Protein AF-A0A946ENV7-F1 (afdb_monomer)

pLDDT: mean 87.26, std 11.09, range [54.0, 96.31]

Foldseek 3Di:
DEEEEAEDLPPVSVVVCVVVVVVVYAYAYDYPDPVSVVVVVVPDVHD

Secondary structure (DSSP, 8-state):
--EEEEE--SHHHHHHHHHHHHTT-EEEEE-S-HHHHHHHHTTS---

Solvent-accessible surface area (backbone atoms only — not comparable to full-atom values): 2842 Å² total; per-residue (Å²): 123,54,81,46,79,43,81,42,68,51,75,68,41,46,55,51,48,54,54,45,40,74,74,57,30,50,54,31,70,43,61,91,52,65,74,58,52,58,62,42,54,81,73,39,104,56,93

Nearest PDB structures (foldseek):
  6s2j-assembly1_A  TM=8.164E-01  e=5.345E-02  Bacillus subtilis subsp. subtilis str. 168
  6s5e-assembly1_E-4  TM=7.986E-01  e=1.045E-01  Bacillus subtilis subsp. subtilis str. 168
  6s5d-assembly1_B-2  TM=8.657E-01  e=1.896E-01  Bacillus subtilis subsp. subtilis str. 168
  8jyt-assembly2_D-2  TM=8.239E-01  e=2.371E-01  synthetic construct
  4d3d-assembly1_B  TM=8.222E-01  e=4.635E-01  Bacillus cereus

Structure (mmCIF, N/CA/C/O backbone):
data_AF-A0A946ENV7-F1
#
_entry.id   AF-A0A946ENV7-F1
#
loop_
_atom_site.group_PDB
_atom_site.id
_atom_site.type_symbol
_atom_site.label_atom_id
_atom_site.label_alt_id
_atom_site.label_comp_id
_atom_site.label_asym_id
_atom_site.label_entity_id
_atom_site.label_seq_id
_atom_site.pdbx_PDB_ins_code
_atom_site.Cartn_x
_atom_site.Cartn_y
_atom_site.Cartn_z
_atom_site.occupancy
_atom_site.B_iso_or_equiv
_atom_site.auth_seq_id
_atom_site.auth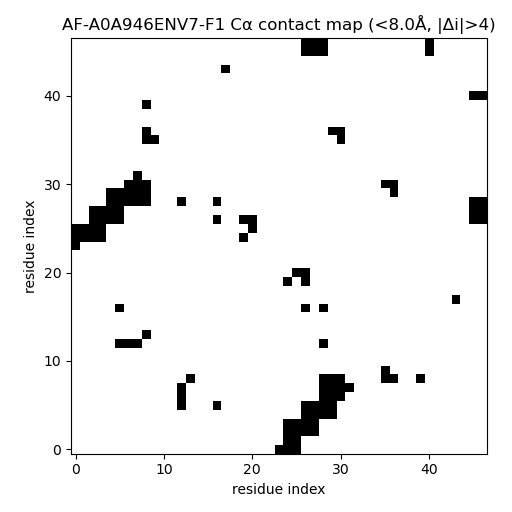_comp_id
_atom_site.auth_asym_id
_atom_site.auth_atom_id
_atom_site.pdbx_PDB_model_num
ATOM 1 N N . MET A 1 1 ? -12.952 7.286 9.157 1.00 86.56 1 MET A N 1
ATOM 2 C CA . MET A 1 1 ? -12.973 6.442 7.942 1.00 86.56 1 MET A CA 1
ATOM 3 C C . MET A 1 1 ? -12.607 7.301 6.742 1.00 86.56 1 MET A C 1
ATOM 5 O O . MET A 1 1 ? -13.339 8.239 6.447 1.00 86.56 1 MET A O 1
ATOM 9 N N . LEU A 1 2 ? -11.478 7.010 6.090 1.00 96.31 2 LEU A N 1
ATOM 10 C CA . LEU A 1 2 ? -10.962 7.752 4.931 1.00 96.31 2 LEU A CA 1
ATOM 11 C C . LEU A 1 2 ? -10.764 6.824 3.723 1.00 96.31 2 LEU A C 1
ATOM 13 O O . LEU A 1 2 ? -10.771 5.600 3.870 1.00 96.31 2 LEU A O 1
ATOM 17 N N . ARG A 1 3 ? -10.592 7.424 2.539 1.00 96.00 3 ARG A N 1
ATOM 18 C CA . ARG A 1 3 ? -10.085 6.762 1.329 1.00 96.00 3 ARG A CA 1
ATOM 19 C C . ARG A 1 3 ? -8.689 7.298 1.047 1.00 96.00 3 ARG A C 1
ATOM 21 O O . ARG A 1 3 ? -8.537 8.509 0.912 1.00 96.00 3 ARG A O 1
ATOM 28 N N . ILE A 1 4 ? -7.703 6.412 1.001 1.00 96.12 4 ILE A N 1
ATOM 29 C CA . ILE A 1 4 ? -6.286 6.768 0.918 1.00 96.12 4 ILE A CA 1
ATOM 30 C C . ILE A 1 4 ? -5.674 6.026 -0.267 1.00 96.12 4 ILE A C 1
ATOM 32 O O . ILE A 1 4 ? -5.898 4.828 -0.431 1.00 96.12 4 ILE A O 1
ATOM 36 N N . VAL A 1 5 ? -4.912 6.750 -1.085 1.00 95.88 5 VAL A N 1
ATOM 37 C CA . VAL A 1 5 ? -4.125 6.179 -2.180 1.00 95.88 5 VAL A CA 1
ATOM 38 C C . VAL A 1 5 ? -2.659 6.212 -1.777 1.00 95.88 5 VAL A C 1
ATOM 40 O O . VAL A 1 5 ? -2.152 7.266 -1.390 1.00 95.88 5 VAL A O 1
ATOM 43 N N . ILE A 1 6 ? -1.991 5.067 -1.866 1.00 94.31 6 ILE A N 1
ATOM 44 C CA . ILE A 1 6 ? -0.552 4.932 -1.640 1.00 94.31 6 ILE A CA 1
ATOM 45 C C . ILE A 1 6 ? 0.105 4.645 -2.988 1.00 94.31 6 ILE A C 1
ATOM 47 O O . ILE A 1 6 ? -0.269 3.700 -3.678 1.00 94.31 6 ILE A O 1
ATOM 51 N N . VAL A 1 7 ? 1.078 5.475 -3.364 1.00 9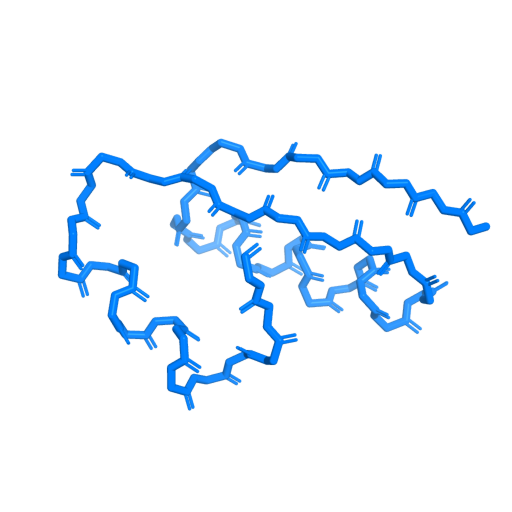4.81 7 VAL A N 1
ATOM 52 C CA . VAL A 1 7 ? 1.880 5.292 -4.580 1.00 94.81 7 VAL A CA 1
ATOM 53 C C . VAL A 1 7 ? 3.243 4.751 -4.164 1.00 94.81 7 VAL A C 1
ATOM 55 O O . VAL A 1 7 ? 3.995 5.438 -3.472 1.00 94.81 7 VAL A O 1
ATOM 58 N N . GLY A 1 8 ? 3.534 3.516 -4.563 1.00 93.44 8 GLY A N 1
ATOM 59 C CA . GLY A 1 8 ? 4.693 2.741 -4.133 1.00 93.44 8 GLY A CA 1
ATOM 60 C C . GLY A 1 8 ? 4.293 1.617 -3.180 1.00 93.44 8 GLY A C 1
ATOM 61 O O . GLY A 1 8 ? 3.928 1.851 -2.029 1.00 93.44 8 GLY A O 1
ATOM 62 N N . ALA A 1 9 ? 4.420 0.385 -3.653 1.00 91.56 9 ALA A N 1
ATOM 63 C CA . ALA A 1 9 ? 4.071 -0.850 -2.972 1.00 91.56 9 ALA A CA 1
ATOM 64 C C . AL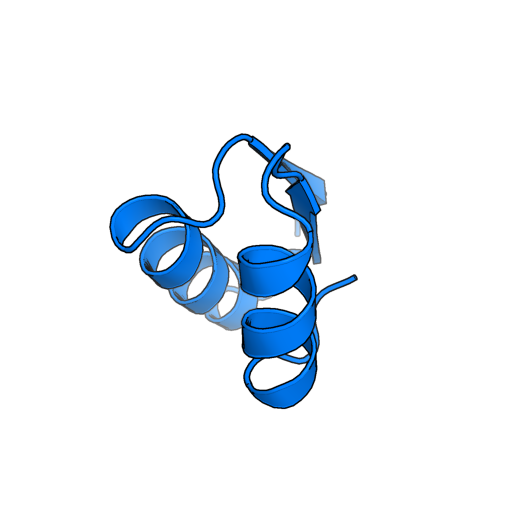A A 1 9 ? 5.308 -1.569 -2.395 1.00 91.56 9 ALA A C 1
ATOM 66 O O . ALA A 1 9 ? 5.274 -2.744 -2.049 1.00 91.56 9 ALA A O 1
ATOM 67 N N . GLY A 1 10 ? 6.418 -0.845 -2.229 1.00 90.06 10 GLY A N 1
ATOM 68 C CA . GLY A 1 10 ? 7.574 -1.316 -1.468 1.00 90.06 10 GLY A CA 1
ATOM 69 C C . GLY A 1 10 ? 7.275 -1.500 0.028 1.00 90.06 10 GLY A C 1
ATOM 70 O O . GLY A 1 10 ? 6.167 -1.266 0.510 1.00 90.06 10 GLY A O 1
ATOM 71 N N . VAL A 1 11 ? 8.303 -1.865 0.799 1.00 90.69 11 VAL A N 1
ATOM 72 C CA . VAL A 1 11 ? 8.183 -2.239 2.226 1.00 90.69 11 VAL A CA 1
ATOM 73 C C . VAL A 1 11 ? 7.425 -1.200 3.060 1.00 90.69 11 VAL A C 1
ATOM 75 O O . VAL A 1 11 ? 6.536 -1.551 3.833 1.00 90.69 11 VAL A O 1
ATOM 78 N N . VAL A 1 12 ? 7.750 0.085 2.889 1.00 94.00 12 VAL A N 1
ATOM 79 C CA . VAL A 1 12 ? 7.109 1.175 3.642 1.00 94.00 12 VAL A CA 1
ATOM 80 C C . VAL A 1 12 ? 5.642 1.342 3.244 1.00 94.00 12 VAL A C 1
ATOM 82 O O . VAL A 1 12 ? 4.791 1.493 4.117 1.00 94.00 12 VAL A O 1
ATOM 85 N N . GLY A 1 13 ? 5.342 1.293 1.942 1.00 93.31 13 GLY A N 1
ATOM 86 C CA . GLY A 1 13 ? 3.984 1.457 1.425 1.00 93.31 13 GLY A CA 1
ATOM 87 C C . GLY A 1 13 ? 3.047 0.351 1.904 1.00 93.31 13 GLY A C 1
ATOM 88 O O . GLY A 1 13 ? 1.952 0.644 2.381 1.00 93.31 13 GLY A O 1
ATOM 89 N N . ILE A 1 14 ? 3.520 -0.899 1.881 1.00 92.06 14 ILE A N 1
ATOM 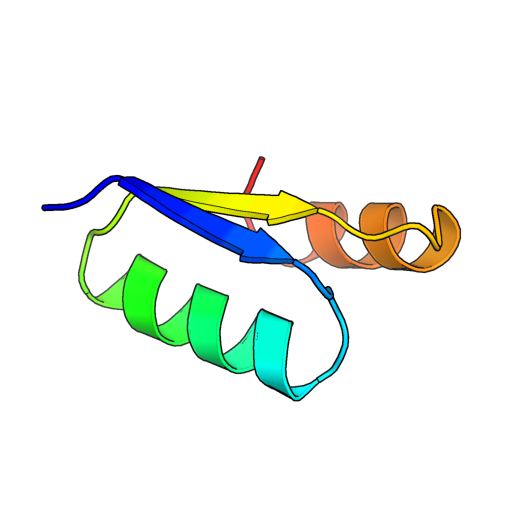90 C CA . ILE A 1 14 ? 2.797 -2.057 2.424 1.00 92.06 14 ILE A CA 1
ATOM 91 C C . ILE A 1 14 ? 2.526 -1.884 3.918 1.00 92.06 14 ILE A C 1
ATOM 93 O O . ILE A 1 14 ? 1.381 -1.985 4.351 1.00 92.06 14 ILE A O 1
ATOM 97 N N . HIS A 1 15 ? 3.560 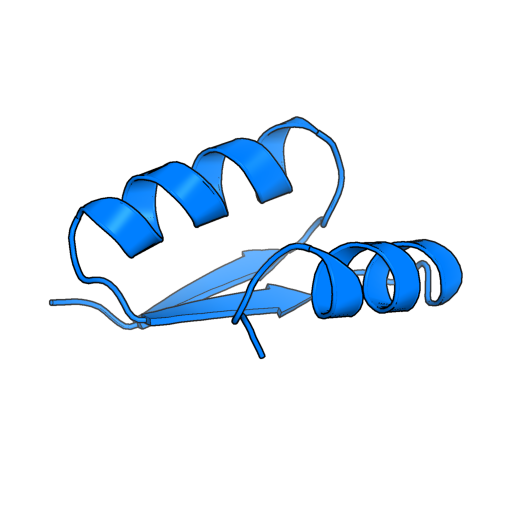-1.594 4.710 1.00 93.44 15 HIS A N 1
ATOM 98 C CA . HIS A 1 15 ? 3.405 -1.518 6.162 1.00 93.44 15 HIS A CA 1
ATOM 99 C C . HIS A 1 15 ? 2.455 -0.385 6.580 1.00 93.44 15 HIS A C 1
ATOM 101 O O . HIS A 1 15 ? 1.668 -0.515 7.520 1.00 93.44 15 HIS A O 1
ATOM 107 N N . LEU A 1 16 ? 2.487 0.730 5.844 1.00 94.62 16 LEU A N 1
ATOM 108 C CA . LEU A 1 16 ? 1.548 1.828 6.033 1.00 94.62 16 LEU A CA 1
ATOM 109 C C . LEU A 1 16 ? 0.115 1.416 5.664 1.00 94.62 16 LEU A C 1
ATOM 111 O O . LEU A 1 16 ? -0.814 1.723 6.413 1.00 94.62 16 LEU A O 1
ATOM 115 N N . ALA A 1 17 ? -0.067 0.707 4.546 1.00 93.88 17 ALA A N 1
ATOM 116 C CA . ALA A 1 17 ? -1.370 0.207 4.118 1.00 93.88 17 ALA A CA 1
ATOM 117 C C . ALA A 1 17 ? -1.985 -0.757 5.144 1.00 93.88 17 ALA A C 1
ATOM 119 O O . ALA A 1 17 ? -3.151 -0.596 5.501 1.00 93.88 17 ALA A O 1
ATOM 120 N N . GLU A 1 18 ? -1.197 -1.704 5.663 1.00 92.81 18 GLU A N 1
ATOM 121 C CA . GLU A 1 18 ? -1.611 -2.659 6.700 1.00 92.81 18 GLU A CA 1
ATOM 122 C C . GLU A 1 18 ? -2.142 -1.939 7.942 1.00 92.81 18 GLU A C 1
ATOM 124 O O . GLU A 1 18 ? -3.262 -2.193 8.394 1.00 92.81 18 GLU A O 1
ATOM 129 N N . ARG A 1 19 ? -1.361 -0.988 8.465 1.00 94.62 19 ARG A N 1
ATOM 130 C CA . ARG A 1 19 ? -1.732 -0.235 9.662 1.00 94.62 19 ARG A CA 1
ATOM 131 C C . ARG A 1 19 ? -3.000 0.594 9.450 1.00 94.62 19 ARG A C 1
ATOM 133 O O . ARG A 1 19 ? -3.922 0.512 10.256 1.00 94.62 19 ARG A O 1
ATOM 140 N N . LEU A 1 20 ? -3.073 1.377 8.372 1.00 94.06 20 LEU A N 1
ATOM 141 C CA . LEU A 1 20 ? -4.229 2.245 8.108 1.00 94.06 20 LEU A CA 1
ATOM 142 C C . LEU A 1 20 ? -5.496 1.438 7.783 1.00 94.06 20 LEU A C 1
ATOM 144 O O . LEU A 1 20 ? -6.605 1.848 8.133 1.00 94.06 20 LEU A O 1
ATOM 148 N N . SER A 1 21 ? -5.342 0.273 7.152 1.00 92.75 21 SER A N 1
ATOM 149 C CA . SER A 1 21 ? -6.441 -0.672 6.952 1.00 92.75 21 SER A CA 1
ATOM 150 C C . SER A 1 21 ? -6.945 -1.227 8.288 1.00 92.75 21 SER A C 1
ATOM 152 O O . SER A 1 21 ? -8.156 -1.296 8.497 1.00 92.75 21 SER A O 1
ATOM 154 N N . ALA A 1 22 ? -6.047 -1.561 9.225 1.00 93.38 22 ALA A N 1
ATOM 155 C CA . ALA A 1 22 ? -6.419 -1.994 10.576 1.00 93.38 22 ALA A CA 1
ATOM 156 C C . ALA A 1 22 ? -7.143 -0.890 11.375 1.00 93.38 22 ALA A C 1
ATOM 158 O O . ALA A 1 22 ? -8.020 -1.183 12.185 1.00 93.38 22 ALA A O 1
ATOM 159 N N . GLU A 1 23 ? -6.847 0.382 11.092 1.00 95.56 23 GLU A N 1
ATOM 160 C CA . GLU A 1 23 ? -7.566 1.556 11.617 1.00 95.56 23 GLU A CA 1
ATOM 161 C C . GLU A 1 23 ? -8.932 1.798 10.912 1.00 95.56 23 GLU A C 1
ATOM 163 O O . GLU A 1 23 ? -9.644 2.767 11.196 1.00 95.56 23 GLU A O 1
ATOM 168 N N . GLY A 1 24 ? -9.339 0.915 9.990 1.00 94.38 24 GLY A N 1
ATOM 169 C CA . GLY A 1 24 ? -10.648 0.931 9.326 1.00 94.38 24 GLY A CA 1
ATOM 170 C C . GLY A 1 24 ? -10.747 1.906 8.151 1.00 94.38 24 GLY A C 1
ATOM 171 O O . GLY A 1 24 ? -11.833 2.406 7.834 1.00 94.38 24 GLY A O 1
ATOM 172 N N . HIS A 1 25 ? -9.623 2.265 7.530 1.00 94.56 25 HIS A N 1
ATOM 173 C CA . HIS A 1 25 ? -9.604 3.089 6.319 1.00 94.56 25 HIS A CA 1
ATOM 174 C C . HIS A 1 25 ? -9.629 2.218 5.060 1.00 94.56 25 HIS A C 1
ATOM 176 O O . HIS A 1 25 ? -9.170 1.081 5.067 1.00 94.56 25 HIS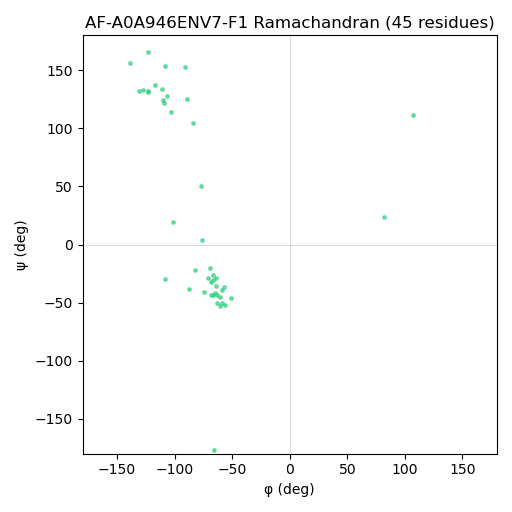 A O 1
ATOM 182 N N . ARG A 1 26 ? -10.167 2.752 3.956 1.00 94.44 26 ARG A N 1
ATOM 183 C CA . ARG A 1 26 ? -10.079 2.090 2.648 1.00 94.44 26 ARG A CA 1
ATOM 184 C C . ARG A 1 26 ? -8.806 2.533 1.950 1.00 94.44 26 ARG A C 1
ATOM 186 O O . ARG A 1 26 ? -8.616 3.736 1.754 1.00 94.44 26 ARG A O 1
ATOM 193 N N . ILE A 1 27 ? -7.989 1.568 1.555 1.00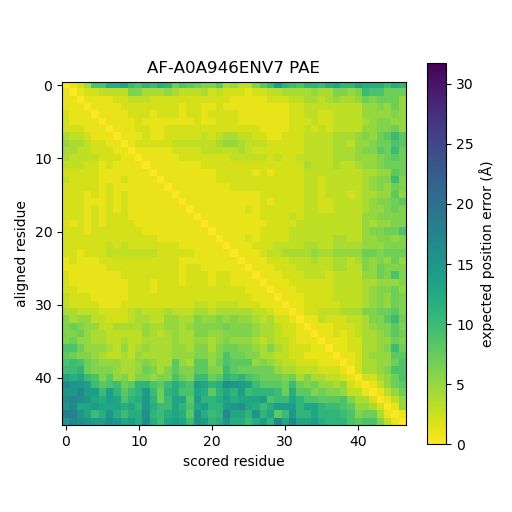 94.06 27 ILE A N 1
ATOM 194 C CA . ILE A 1 27 ? -6.680 1.799 0.953 1.00 94.06 27 ILE A CA 1
ATOM 195 C C . ILE A 1 27 ? -6.670 1.244 -0.470 1.00 94.06 27 ILE A C 1
ATOM 197 O O . ILE A 1 27 ? -7.165 0.142 -0.692 1.00 94.06 27 ILE A O 1
ATOM 201 N N . THR A 1 28 ? -6.083 2.002 -1.392 1.00 93.75 28 THR A N 1
ATOM 202 C CA . THR A 1 28 ? -5.698 1.534 -2.729 1.00 93.75 28 THR A CA 1
ATOM 203 C C . THR A 1 28 ? -4.212 1.778 -2.924 1.00 93.75 28 THR A C 1
ATOM 205 O O . THR A 1 28 ? -3.724 2.874 -2.630 1.00 93.75 28 THR A O 1
ATOM 208 N N . ILE A 1 29 ? -3.490 0.761 -3.391 1.00 92.31 29 ILE A N 1
ATOM 209 C CA . ILE A 1 29 ? -2.045 0.826 -3.621 1.00 92.31 29 ILE A CA 1
ATOM 210 C C . ILE A 1 29 ? -1.787 0.773 -5.126 1.00 92.31 29 ILE A C 1
ATOM 212 O O . ILE A 1 29 ? -2.360 -0.052 -5.829 1.00 92.31 29 ILE A O 1
ATOM 216 N N . ILE A 1 30 ? -0.923 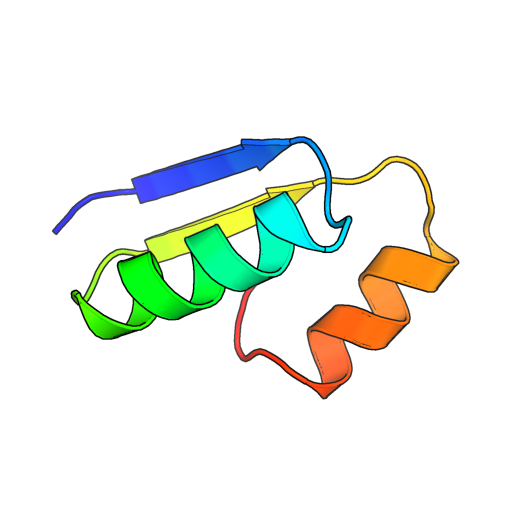1.659 -5.617 1.00 92.75 30 ILE A N 1
ATOM 217 C CA . ILE A 1 30 ? -0.508 1.716 -7.021 1.00 92.75 30 ILE A CA 1
ATOM 218 C C . ILE A 1 30 ? 1.012 1.591 -7.071 1.00 92.75 30 ILE A C 1
ATOM 220 O O . ILE A 1 30 ? 1.716 2.306 -6.358 1.00 92.75 30 ILE A O 1
ATOM 224 N N . ASP A 1 31 ? 1.520 0.728 -7.942 1.00 93.25 31 ASP A N 1
ATOM 225 C CA . ASP A 1 31 ? 2.943 0.608 -8.259 1.00 93.25 31 ASP A CA 1
ATOM 226 C C . ASP A 1 31 ? 3.118 0.413 -9.770 1.00 93.25 31 ASP A C 1
ATOM 228 O O . ASP A 1 31 ? 2.192 -0.017 -10.460 1.00 93.25 31 ASP A O 1
ATOM 232 N N . ALA A 1 32 ? 4.291 0.775 -10.284 1.00 92.56 32 ALA A N 1
ATOM 233 C CA . ALA A 1 32 ? 4.665 0.538 -11.673 1.00 92.56 32 ALA A CA 1
ATOM 234 C C . ALA A 1 32 ? 5.191 -0.892 -11.893 1.00 92.56 32 ALA A C 1
ATOM 236 O O . ALA A 1 32 ? 5.161 -1.383 -13.022 1.00 92.56 32 ALA A O 1
ATOM 237 N N . ASP A 1 33 ? 5.670 -1.553 -10.836 1.00 91.38 33 ASP A N 1
ATOM 238 C CA . ASP A 1 33 ? 6.128 -2.939 -10.870 1.00 91.38 33 ASP A CA 1
ATOM 239 C C . ASP A 1 33 ? 4.944 -3.908 -10.712 1.00 91.38 33 ASP A C 1
ATOM 241 O O . ASP A 1 33 ? 4.393 -4.112 -9.624 1.00 91.38 33 ASP A O 1
ATOM 245 N N . ILE A 1 34 ? 4.557 -4.523 -11.830 1.00 84.94 34 ILE A N 1
ATOM 246 C CA . ILE A 1 34 ? 3.419 -5.442 -11.897 1.00 84.94 34 ILE A CA 1
ATOM 247 C C . ILE A 1 34 ? 3.645 -6.736 -11.103 1.00 84.94 34 ILE A C 1
ATOM 249 O O . ILE A 1 34 ? 2.695 -7.289 -10.546 1.00 84.94 34 ILE A O 1
ATOM 253 N N . ASP A 1 35 ? 4.894 -7.198 -10.988 1.00 86.62 35 ASP A N 1
ATOM 254 C CA . ASP A 1 35 ? 5.222 -8.402 -10.218 1.00 86.62 35 ASP A CA 1
ATOM 255 C C . ASP A 1 35 ? 5.073 -8.149 -8.719 1.00 86.62 35 ASP A C 1
ATOM 257 O O . ASP A 1 35 ? 4.795 -9.067 -7.941 1.00 86.62 35 ASP A O 1
ATOM 261 N N . LEU A 1 36 ? 5.279 -6.902 -8.304 1.00 82.88 36 LEU A N 1
ATOM 262 C CA . LEU A 1 36 ? 5.124 -6.466 -6.926 1.00 82.88 36 LEU A CA 1
ATOM 263 C C . LEU A 1 36 ? 3.638 -6.357 -6.560 1.00 82.88 36 LEU A C 1
ATOM 265 O O . LEU A 1 36 ? 3.241 -6.845 -5.504 1.00 82.88 36 LEU A O 1
ATOM 269 N N . ILE A 1 37 ? 2.807 -5.834 -7.468 1.00 82.50 37 ILE A N 1
ATOM 270 C CA . ILE A 1 37 ? 1.345 -5.795 -7.306 1.00 82.50 37 ILE A CA 1
ATOM 271 C C . ILE A 1 37 ? 0.761 -7.200 -7.132 1.00 82.50 37 ILE A C 1
ATOM 273 O O . ILE A 1 37 ? 0.055 -7.436 -6.152 1.00 82.50 37 ILE A O 1
ATOM 277 N N . HIS A 1 38 ? 1.109 -8.154 -8.004 1.00 79.94 38 HIS A N 1
ATOM 278 C CA . HIS A 1 38 ? 0.603 -9.528 -7.889 1.00 79.94 38 HIS A CA 1
ATOM 279 C C . HIS A 1 38 ? 0.973 -10.185 -6.549 1.00 79.94 38 HIS A C 1
ATOM 281 O O . HIS A 1 38 ? 0.149 -10.854 -5.937 1.00 79.94 38 HIS A O 1
ATOM 287 N N . ARG A 1 39 ? 2.190 -9.948 -6.039 1.00 78.88 39 ARG A N 1
ATOM 288 C CA . ARG A 1 39 ? 2.622 -10.492 -4.736 1.00 78.88 39 ARG A CA 1
ATOM 289 C C . ARG A 1 39 ? 1.866 -9.914 -3.542 1.00 78.88 39 ARG A C 1
ATOM 291 O O . ARG A 1 39 ? 1.858 -10.534 -2.478 1.00 78.88 39 ARG A O 1
ATOM 298 N N . ILE A 1 40 ? 1.336 -8.701 -3.667 1.00 77.12 40 ILE A N 1
ATOM 299 C CA . ILE A 1 40 ? 0.641 -8.015 -2.576 1.00 77.12 40 ILE A CA 1
ATOM 300 C C . ILE A 1 40 ? -0.832 -8.395 -2.544 1.00 77.12 40 ILE A C 1
ATOM 302 O O . ILE A 1 40 ? -1.355 -8.581 -1.447 1.00 77.12 40 ILE A O 1
ATOM 306 N N . ASP A 1 41 ? -1.462 -8.553 -3.707 1.00 72.38 41 ASP A N 1
ATOM 307 C CA . ASP A 1 41 ? -2.869 -8.957 -3.832 1.00 72.38 41 ASP A CA 1
ATOM 308 C C . ASP A 1 41 ? -3.124 -10.309 -3.132 1.00 72.38 41 ASP A C 1
ATOM 310 O O . ASP A 1 41 ? -4.098 -10.486 -2.405 1.00 72.38 41 ASP A O 1
ATOM 314 N N . ASP A 1 42 ? -2.153 -11.226 -3.209 1.00 66.62 42 ASP A N 1
ATOM 315 C CA . ASP A 1 42 ? -2.198 -12.518 -2.509 1.00 66.62 42 ASP A CA 1
ATOM 316 C C . ASP A 1 42 ? -2.075 -12.408 -0.974 1.00 66.62 42 ASP A C 1
ATOM 318 O O . ASP A 1 42 ? -2.418 -13.340 -0.241 1.00 66.62 42 ASP A O 1
ATOM 322 N N . ARG A 1 43 ? -1.537 -11.295 -0.460 1.00 65.50 43 ARG A N 1
ATOM 323 C CA . ARG A 1 43 ? -1.183 -11.120 0.962 1.00 65.50 43 ARG A CA 1
ATOM 324 C C . ARG A 1 43 ? -2.105 -10.172 1.713 1.00 65.50 43 ARG A C 1
ATOM 326 O O . ARG A 1 43 ? -2.244 -10.304 2.929 1.00 65.50 43 ARG A O 1
ATOM 333 N N . LEU A 1 44 ? -2.679 -9.196 1.026 1.00 62.97 44 LEU A N 1
ATOM 334 C CA . LEU A 1 44 ? -3.456 -8.114 1.608 1.00 62.97 44 LEU A CA 1
ATOM 335 C C . LEU A 1 44 ? -4.768 -8.009 0.842 1.00 62.97 44 LEU A C 1
ATOM 337 O O . LEU A 1 44 ? -4.772 -7.947 -0.376 1.00 62.97 44 LEU A O 1
ATOM 341 N N . ASN A 1 45 ? -5.888 -7.928 1.558 1.00 62.28 45 ASN A N 1
ATOM 342 C CA . ASN A 1 45 ? -7.217 -7.751 0.964 1.00 62.28 45 ASN A CA 1
ATOM 343 C C . ASN A 1 45 ? -7.432 -6.280 0.523 1.00 62.28 45 ASN A C 1
ATOM 345 O O . ASN A 1 45 ? -8.382 -5.616 0.945 1.00 62.28 45 ASN A O 1
ATOM 349 N N . VAL A 1 46 ? -6.471 -5.739 -0.227 1.00 61.12 46 VAL A N 1
ATOM 350 C CA . VAL A 1 46 ? -6.411 -4.376 -0.777 1.00 61.12 46 VAL A CA 1
ATOM 351 C C . VAL A 1 46 ? 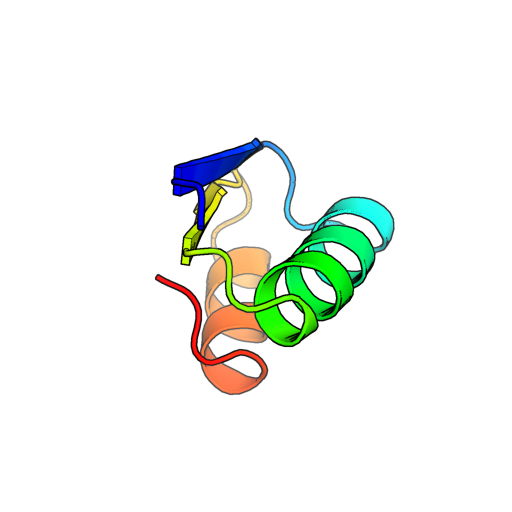-6.642 -4.440 -2.284 1.00 61.12 46 VAL A C 1
ATOM 353 O O . VAL A 1 46 ? -6.401 -5.468 -2.897 1.00 61.12 46 VAL A O 1
ATOM 356 N N . ARG A 1 47 ? -7.152 -3.359 -2.875 1.00 54.00 47 ARG A N 1
ATOM 357 C CA . ARG A 1 47 ? -7.515 -3.292 -4.297 1.00 54.00 47 ARG A CA 1
ATOM 358 C C . ARG A 1 47 ? -6.950 -2.043 -4.951 1.00 54.00 47 ARG A C 1
ATOM 360 O O . ARG A 1 47 ? -6.926 -0.997 -4.258 1.00 54.00 47 ARG A O 1
#

Mean predicted aligned error: 4.06 Å

Radius of gyration: 9.77 Å; Cα contacts (8 Å, |Δi|>4): 59; chains: 1; bounding box: 21×20×24 Å

Sequence (47 aa):
MLRIVIVGAGVVGIHLAERLSAEGHRITIIDADIDLIHRIDDRLNVR